Protein AF-W7QJZ6-F1 (afdb_monomer_lite)

pLDDT: mean 93.77, std 5.95, range [56.41, 98.44]

Sequence (150 aa):
MDDDRYFRFPRDYRAIPLTPVFDWSAWNVRRDPLTGEQSQPGSAGDPTHGLAMAVEMCNNNGHCRKFDAGTMCPSYRITRDEQHLTRGRANTLRLVLSGQLGEAGLASDDVKEALDLCVSCKGCRRECPTGVDMAKFKIERVAPGCGPRD

Radius of gyration: 15.5 Å; chains: 1; bounding box: 41×44×36 Å

Foldseek 3Di:
DPPQVPPPARPLFAFFQKEWPDQQQQQLWDADPPPRDIDGRQPNPRSHSRPLSLLVLLPVPCQLVDPDPAQHQPQCVPPVDPLQTLNVLSVLLNCLRRCVVHPFRLQDPSNCVSCVSGPQPQSCQVRPPSRRRSSVVVCRSVDPRITGDD

Structure (mmCIF, N/CA/C/O backbone):
data_AF-W7QJZ6-F1
#
_entry.id   AF-W7QJZ6-F1
#
loop_
_atom_site.group_PDB
_atom_site.id
_atom_site.type_symbol
_atom_site.label_atom_id
_atom_site.label_alt_id
_atom_site.label_comp_id
_atom_site.label_asym_id
_atom_site.label_entity_id
_atom_site.label_seq_id
_atom_site.pdbx_PDB_ins_code
_atom_site.Cartn_x
_atom_site.Cartn_y
_atom_site.Cartn_z
_atom_site.occupancy
_atom_site.B_iso_or_equiv
_atom_site.auth_seq_id
_atom_site.auth_comp_id
_atom_site.auth_asym_id
_atom_site.auth_atom_id
_atom_site.pdbx_PDB_model_num
ATOM 1 N N . MET A 1 1 ? 26.042 7.271 8.861 1.00 69.38 1 MET A N 1
ATOM 2 C CA . MET A 1 1 ? 24.803 7.649 8.149 1.00 69.38 1 MET A CA 1
ATOM 3 C C . MET A 1 1 ? 24.523 6.702 6.980 1.00 69.38 1 MET A C 1
ATOM 5 O O . MET A 1 1 ? 23.375 6.622 6.577 1.00 69.38 1 MET A O 1
ATOM 9 N N . ASP A 1 2 ? 25.518 5.924 6.528 1.00 86.06 2 ASP A N 1
ATOM 10 C CA . ASP A 1 2 ? 25.402 4.967 5.408 1.00 86.06 2 ASP A CA 1
ATOM 11 C C . ASP A 1 2 ? 25.152 3.508 5.840 1.00 86.06 2 ASP A C 1
ATOM 13 O O . ASP A 1 2 ? 25.486 2.574 5.117 1.00 86.06 2 ASP A O 1
ATOM 17 N N . ASP A 1 3 ? 24.609 3.299 7.041 1.00 90.19 3 ASP A N 1
ATOM 18 C CA . ASP A 1 3 ? 24.192 1.967 7.487 1.00 90.19 3 ASP A CA 1
ATOM 19 C C . ASP A 1 3 ? 22.847 1.641 6.824 1.00 90.19 3 ASP A C 1
ATOM 21 O O . ASP A 1 3 ? 21.834 2.297 7.091 1.00 90.19 3 ASP A O 1
ATOM 25 N N . ASP A 1 4 ? 22.859 0.666 5.914 1.00 90.94 4 ASP A N 1
ATOM 26 C CA . ASP A 1 4 ? 21.739 0.344 5.028 1.00 90.94 4 ASP A CA 1
ATOM 27 C C . ASP A 1 4 ? 20.525 -0.209 5.776 1.00 90.94 4 ASP A C 1
ATOM 29 O O . ASP A 1 4 ? 19.404 -0.125 5.275 1.00 90.94 4 ASP A O 1
ATOM 33 N N . ARG A 1 5 ? 20.712 -0.676 7.015 1.00 87.88 5 ARG A N 1
ATOM 34 C CA . ARG A 1 5 ? 19.628 -1.131 7.897 1.00 87.88 5 ARG A CA 1
ATOM 35 C C . ARG A 1 5 ? 18.639 -0.021 8.251 1.00 87.88 5 ARG A C 1
ATOM 37 O O . ARG A 1 5 ? 17.515 -0.316 8.646 1.00 87.88 5 ARG A O 1
ATOM 44 N N . TYR A 1 6 ? 19.034 1.248 8.121 1.00 88.00 6 TYR A N 1
ATOM 45 C CA . TYR A 1 6 ? 18.133 2.389 8.315 1.00 88.00 6 TYR A CA 1
ATOM 46 C C . TYR A 1 6 ? 17.434 2.835 7.028 1.00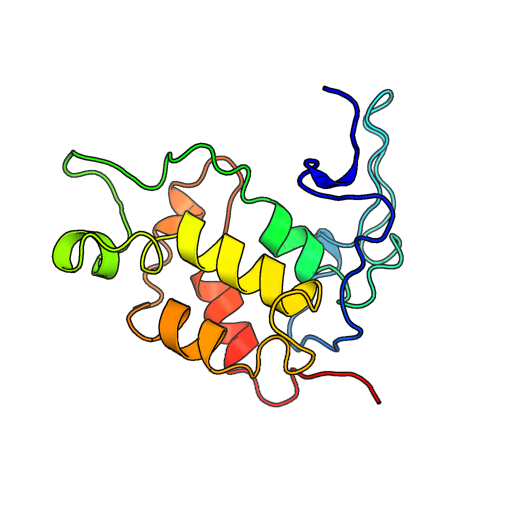 88.00 6 TYR A C 1
ATOM 48 O O . TYR A 1 6 ? 16.587 3.732 7.070 1.00 88.00 6 TYR A O 1
ATOM 56 N N . PHE A 1 7 ? 17.772 2.254 5.875 1.00 90.19 7 PHE A N 1
ATOM 57 C CA . PHE A 1 7 ? 17.097 2.590 4.630 1.00 90.19 7 PHE A CA 1
ATOM 58 C C . PHE A 1 7 ? 15.678 2.033 4.627 1.00 90.19 7 PHE A C 1
ATOM 60 O O . PHE A 1 7 ? 15.369 1.005 5.221 1.00 90.19 7 PHE A O 1
ATOM 67 N N . ARG A 1 8 ? 14.785 2.718 3.908 1.00 87.75 8 ARG A N 1
ATOM 68 C CA . ARG A 1 8 ? 13.404 2.253 3.720 1.00 87.75 8 ARG A CA 1
ATOM 69 C C . ARG A 1 8 ? 13.351 0.871 3.055 1.00 87.75 8 ARG A C 1
ATOM 71 O O . ARG A 1 8 ? 12.448 0.095 3.364 1.00 87.75 8 ARG A O 1
ATOM 78 N N . PHE A 1 9 ? 14.294 0.633 2.146 1.00 90.81 9 PHE A N 1
ATOM 79 C CA . PHE A 1 9 ? 14.499 -0.599 1.397 1.00 90.81 9 PHE A CA 1
ATOM 80 C C . PHE A 1 9 ? 15.959 -1.036 1.613 1.00 90.81 9 PHE A C 1
ATOM 82 O O . PHE A 1 9 ? 16.830 -0.617 0.845 1.00 90.81 9 PHE A O 1
ATOM 89 N N . PRO A 1 10 ? 16.259 -1.764 2.706 1.00 91.38 10 PRO A N 1
ATOM 90 C CA . PRO A 1 10 ? 17.592 -2.327 2.934 1.00 91.38 10 PRO A CA 1
ATOM 91 C C . PRO A 1 10 ? 17.947 -3.368 1.859 1.00 91.38 10 PRO A C 1
ATOM 93 O O . PRO A 1 10 ? 17.099 -3.769 1.061 1.00 91.38 10 PRO A O 1
ATOM 96 N N . ARG A 1 11 ? 19.208 -3.818 1.811 1.00 90.31 11 ARG A N 1
ATOM 97 C CA . ARG A 1 11 ? 19.690 -4.744 0.762 1.00 90.31 11 ARG A CA 1
ATOM 98 C C . ARG A 1 11 ? 18.962 -6.086 0.725 1.00 90.31 11 ARG A C 1
ATOM 100 O O . ARG A 1 11 ? 18.891 -6.704 -0.332 1.00 90.31 11 ARG A O 1
ATOM 107 N N . ASP A 1 12 ? 18.462 -6.536 1.865 1.00 89.62 12 ASP A N 1
ATOM 108 C CA . ASP A 1 12 ? 17.707 -7.775 2.045 1.00 89.62 12 ASP A CA 1
ATOM 109 C C . ASP A 1 12 ? 16.188 -7.589 1.887 1.00 89.62 12 ASP A C 1
ATOM 111 O O . ASP A 1 12 ? 15.437 -8.561 1.992 1.00 89.62 12 ASP A O 1
ATOM 115 N N . TYR A 1 13 ? 15.723 -6.367 1.593 1.00 92.38 13 TYR A N 1
ATOM 116 C CA . TYR A 1 13 ? 14.311 -6.091 1.356 1.00 92.38 13 TYR A CA 1
ATOM 117 C C . TYR A 1 13 ? 13.797 -6.883 0.157 1.00 92.38 13 TYR A C 1
ATOM 119 O O . TYR A 1 13 ? 14.270 -6.734 -0.972 1.00 92.38 13 TYR A O 1
ATOM 127 N N . ARG A 1 14 ? 12.768 -7.691 0.397 1.00 92.00 14 ARG A N 1
ATOM 128 C CA . ARG A 1 14 ? 12.067 -8.453 -0.634 1.00 92.00 14 ARG A CA 1
ATOM 129 C C . ARG A 1 14 ? 10.586 -8.515 -0.305 1.00 92.00 14 ARG A C 1
ATOM 131 O O . ARG A 1 14 ? 10.223 -8.620 0.862 1.00 92.00 14 ARG A O 1
ATOM 138 N N . ALA A 1 15 ? 9.747 -8.479 -1.333 1.00 95.31 15 ALA A N 1
ATOM 139 C CA . ALA A 1 15 ? 8.335 -8.779 -1.165 1.00 95.31 15 ALA A CA 1
ATOM 140 C C . ALA A 1 15 ? 8.117 -10.301 -1.077 1.00 95.31 15 ALA A C 1
ATOM 142 O O . ALA A 1 15 ? 8.831 -11.070 -1.728 1.00 95.31 15 ALA A O 1
ATOM 143 N N . ILE A 1 16 ? 7.139 -10.733 -0.283 1.00 94.94 16 ILE A N 1
ATOM 144 C CA . ILE A 1 16 ? 6.726 -12.136 -0.195 1.00 94.94 16 ILE A CA 1
ATOM 145 C C . ILE A 1 16 ? 6.052 -12.579 -1.507 1.00 94.94 16 ILE A C 1
ATOM 147 O O . ILE A 1 16 ? 5.408 -11.763 -2.175 1.00 94.94 16 ILE A O 1
ATOM 151 N N . PRO A 1 17 ? 6.144 -13.861 -1.897 1.00 95.31 17 PRO A N 1
ATOM 152 C CA . PRO A 1 17 ? 5.370 -14.394 -3.012 1.00 95.31 17 PRO A CA 1
ATOM 153 C C . PRO A 1 17 ? 3.868 -14.348 -2.724 1.00 95.31 17 PRO A C 1
ATOM 155 O O . PRO A 1 17 ? 3.382 -14.976 -1.788 1.00 95.31 17 PRO A O 1
ATOM 158 N N . LEU A 1 18 ? 3.116 -13.627 -3.555 1.00 93.88 18 LEU A N 1
ATOM 159 C CA . LEU A 1 18 ? 1.663 -13.502 -3.421 1.00 93.88 18 LEU A CA 1
ATOM 160 C C . LEU A 1 18 ? 1.012 -13.439 -4.803 1.00 93.88 18 LEU A C 1
ATOM 162 O O . LEU A 1 18 ? 1.542 -12.805 -5.719 1.00 93.88 18 LEU A O 1
ATOM 166 N N . THR A 1 19 ? -0.123 -14.113 -4.968 1.00 93.50 19 THR A N 1
ATOM 167 C CA . THR A 1 19 ? -0.952 -13.994 -6.176 1.00 93.50 19 THR A CA 1
ATOM 168 C C . THR A 1 19 ? -2.082 -13.009 -5.889 1.00 93.50 19 THR A C 1
ATOM 170 O O . THR A 1 19 ? -2.948 -13.331 -5.076 1.00 93.50 19 THR A O 1
ATOM 173 N N . PRO A 1 20 ? -2.090 -11.814 -6.506 1.00 95.81 20 PRO A N 1
ATOM 174 C CA . PRO A 1 20 ? -3.214 -10.905 -6.396 1.00 95.81 20 PRO A CA 1
ATOM 175 C C . PRO A 1 20 ? -4.353 -11.347 -7.321 1.00 95.81 20 PRO A C 1
ATOM 177 O O . PRO A 1 20 ? -4.141 -12.013 -8.336 1.00 95.81 20 PRO A O 1
ATOM 180 N N . VAL A 1 21 ? -5.565 -10.927 -6.981 1.00 97.00 21 VAL A N 1
ATOM 181 C CA . VAL A 1 21 ? -6.780 -11.114 -7.776 1.00 97.00 21 VAL A CA 1
ATOM 182 C C . VAL A 1 21 ? -6.912 -10.022 -8.833 1.00 97.00 21 VAL A C 1
ATOM 184 O O . VAL A 1 21 ? -7.329 -10.307 -9.956 1.00 97.00 21 VAL A O 1
ATOM 187 N N . PHE A 1 22 ? -6.573 -8.769 -8.511 1.00 96.88 22 PHE A N 1
ATOM 188 C CA . PHE A 1 22 ? -6.591 -7.707 -9.515 1.00 96.88 22 PHE A CA 1
ATOM 189 C C . PHE A 1 22 ? -5.320 -7.666 -10.352 1.00 96.88 22 PHE A C 1
ATOM 191 O O . PHE A 1 22 ? -4.232 -8.035 -9.919 1.00 96.88 22 PHE A O 1
ATOM 198 N N . ASP A 1 23 ? -5.462 -7.100 -11.549 1.00 96.75 23 ASP A N 1
ATOM 199 C CA . ASP A 1 23 ? -4.318 -6.718 -12.359 1.00 96.75 23 ASP A CA 1
ATOM 200 C C . ASP A 1 23 ? -3.604 -5.502 -11.733 1.00 96.75 23 ASP A C 1
ATOM 202 O O . ASP A 1 23 ? -4.168 -4.403 -11.575 1.00 96.75 23 ASP A O 1
ATOM 206 N N . TRP A 1 24 ? -2.349 -5.733 -11.349 1.00 97.75 24 TRP A N 1
ATOM 207 C CA . TRP A 1 24 ? -1.402 -4.736 -10.851 1.00 97.75 24 TRP A CA 1
ATOM 208 C C . TRP A 1 24 ? -0.192 -4.567 -11.779 1.00 97.75 24 TRP A C 1
ATOM 210 O O . TRP A 1 24 ? 0.727 -3.821 -11.443 1.00 97.75 24 TRP A O 1
ATOM 220 N N . SER A 1 25 ? -0.206 -5.175 -12.972 1.00 97.69 25 SER A N 1
ATOM 221 C CA . SER A 1 25 ? 0.921 -5.202 -13.916 1.00 97.69 25 SER A CA 1
ATOM 222 C C . SER A 1 25 ? 1.463 -3.816 -14.272 1.00 97.69 25 SER A C 1
ATOM 224 O O . SER A 1 25 ? 2.671 -3.660 -14.443 1.00 97.69 25 SER A O 1
ATOM 226 N N . ALA A 1 26 ? 0.608 -2.788 -14.300 1.00 96.69 26 ALA A N 1
ATOM 227 C CA . ALA A 1 26 ? 1.003 -1.395 -14.524 1.00 96.69 26 ALA A CA 1
ATOM 228 C C . ALA A 1 26 ? 2.043 -0.872 -13.514 1.00 96.69 26 ALA A C 1
ATOM 230 O O . ALA A 1 26 ? 2.807 0.033 -13.844 1.00 96.69 26 ALA A O 1
ATOM 231 N N . TRP A 1 27 ? 2.078 -1.436 -12.303 1.00 96.88 27 TRP A N 1
ATOM 232 C CA . TRP A 1 27 ? 3.061 -1.116 -11.265 1.00 96.88 27 TRP A CA 1
ATOM 233 C C . TRP A 1 27 ? 4.272 -2.048 -11.276 1.00 96.88 27 TRP A C 1
ATOM 235 O O . TRP A 1 27 ? 5.318 -1.670 -10.765 1.00 96.88 27 TRP A O 1
ATOM 245 N N . ASN A 1 28 ? 4.163 -3.228 -11.891 1.00 97.56 28 ASN A N 1
ATOM 246 C CA . ASN A 1 28 ? 5.249 -4.198 -12.043 1.00 97.56 28 ASN A CA 1
ATOM 247 C C . ASN A 1 28 ? 6.184 -3.791 -13.196 1.00 97.56 28 ASN A C 1
ATOM 249 O O . ASN A 1 28 ? 6.290 -4.483 -14.212 1.00 97.56 28 ASN A O 1
ATOM 253 N N . VAL A 1 29 ? 6.825 -2.631 -13.051 1.00 96.94 29 VAL A N 1
ATOM 254 C CA . VAL A 1 29 ? 7.708 -2.007 -14.047 1.00 96.94 29 VAL A CA 1
ATOM 255 C C . VAL A 1 29 ? 9.038 -1.602 -13.414 1.00 96.94 29 VAL A C 1
ATOM 257 O O . VAL A 1 29 ? 9.095 -1.213 -12.251 1.00 96.94 29 VAL A O 1
ATOM 260 N N . ARG A 1 30 ? 10.131 -1.684 -14.178 1.00 95.44 30 ARG A N 1
ATOM 261 C CA . ARG A 1 30 ? 11.415 -1.078 -13.804 1.00 95.44 30 ARG A CA 1
ATOM 262 C C . ARG A 1 30 ? 11.504 0.283 -14.465 1.00 95.44 30 ARG A C 1
ATOM 264 O O . ARG A 1 30 ? 11.202 0.400 -15.650 1.00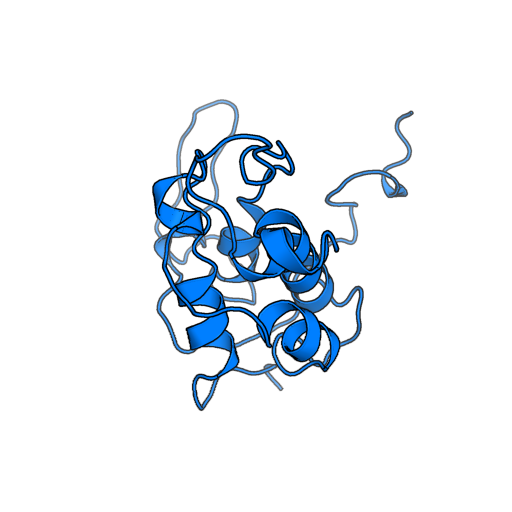 95.44 30 ARG A O 1
ATOM 271 N N . ARG A 1 31 ? 11.918 1.292 -13.705 1.00 94.06 31 ARG A N 1
ATOM 272 C CA . ARG A 1 31 ? 12.183 2.634 -14.219 1.00 94.06 31 ARG A CA 1
ATOM 273 C C . ARG A 1 31 ? 13.638 2.984 -13.965 1.00 94.06 31 ARG A C 1
ATOM 275 O O . ARG A 1 31 ? 14.085 2.923 -12.822 1.00 94.06 31 ARG A O 1
ATOM 282 N N . ASP A 1 32 ? 14.347 3.351 -15.020 1.00 94.31 32 ASP A N 1
ATOM 283 C CA . ASP A 1 32 ? 15.692 3.897 -14.906 1.00 94.31 32 ASP A CA 1
ATOM 284 C C . ASP A 1 32 ? 15.599 5.329 -14.338 1.00 94.31 32 ASP A C 1
ATOM 286 O O . ASP A 1 32 ? 14.885 6.167 -14.901 1.00 94.31 32 ASP A O 1
ATOM 290 N N . PRO A 1 33 ? 16.252 5.634 -13.203 1.00 91.12 33 PRO A N 1
ATOM 291 C CA . PRO A 1 33 ? 16.163 6.953 -12.582 1.00 91.12 33 PRO A CA 1
ATOM 292 C C . PRO A 1 33 ? 16.942 8.049 -13.330 1.00 91.12 33 PRO A C 1
ATOM 294 O O . PRO A 1 33 ? 16.673 9.225 -13.097 1.00 91.12 33 PRO A O 1
ATOM 297 N N . LEU A 1 34 ? 17.896 7.694 -14.195 1.00 95.50 34 LEU A N 1
ATOM 298 C CA . LEU A 1 34 ? 18.717 8.629 -14.969 1.00 95.50 34 LEU A CA 1
ATOM 299 C C . LEU A 1 34 ? 18.068 8.972 -16.310 1.00 95.50 34 LEU A C 1
ATOM 301 O O . LEU A 1 34 ? 18.038 10.139 -16.696 1.00 95.50 34 LEU A O 1
ATOM 305 N N . THR A 1 35 ? 17.551 7.968 -17.019 1.00 96.94 35 THR A N 1
ATOM 306 C CA . THR A 1 35 ? 16.963 8.155 -18.358 1.00 96.94 35 THR A CA 1
ATOM 307 C C . THR A 1 35 ? 15.449 8.331 -18.312 1.00 96.94 35 THR A C 1
ATOM 309 O O . THR A 1 35 ? 14.853 8.878 -19.238 1.00 96.94 35 THR A O 1
ATOM 312 N N . GLY A 1 36 ? 14.804 7.872 -17.237 1.00 94.94 36 GLY A N 1
ATOM 313 C CA . GLY A 1 36 ? 13.351 7.827 -17.126 1.00 94.94 36 GLY A CA 1
ATOM 314 C C . GLY A 1 36 ? 12.699 6.732 -17.975 1.00 94.94 36 GLY A C 1
ATOM 315 O O . GLY A 1 36 ? 11.467 6.647 -17.977 1.00 94.94 36 GLY A O 1
ATOM 316 N N . GLU A 1 37 ? 13.484 5.900 -18.668 1.00 97.12 37 GLU A N 1
ATOM 317 C CA . GLU A 1 37 ? 12.978 4.759 -19.427 1.00 97.12 37 GLU A CA 1
ATOM 318 C C . GLU A 1 37 ? 12.259 3.781 -18.500 1.00 97.12 37 GLU A C 1
ATOM 320 O O . GLU A 1 37 ? 12.678 3.534 -17.367 1.00 97.12 37 GLU A O 1
ATOM 325 N N . GLN A 1 38 ? 11.146 3.233 -18.981 1.00 97.31 38 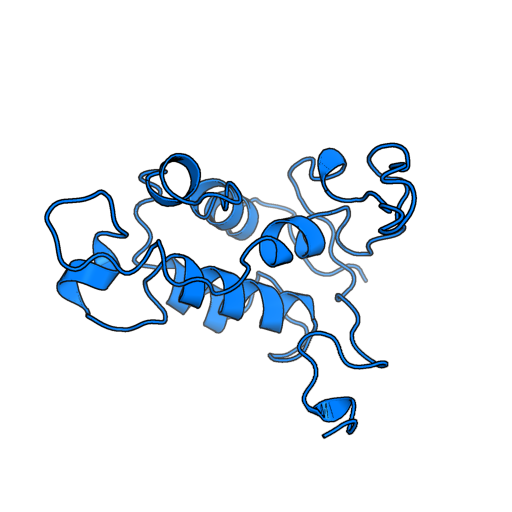GLN A N 1
ATOM 326 C CA . GLN A 1 38 ? 10.304 2.324 -18.218 1.00 97.31 38 GLN A CA 1
ATOM 327 C C . GLN A 1 38 ? 10.117 1.019 -18.989 1.00 97.31 38 GLN A C 1
ATOM 329 O O . GLN A 1 38 ? 9.819 1.033 -20.183 1.00 97.31 38 GLN A O 1
ATOM 334 N N . SER A 1 39 ? 10.259 -0.108 -18.293 1.00 97.81 39 SER A N 1
ATOM 335 C CA . SER A 1 39 ? 9.975 -1.425 -18.854 1.00 97.81 39 SER A CA 1
ATOM 336 C C . SER A 1 39 ? 8.475 -1.621 -19.117 1.00 97.81 39 SER A C 1
ATOM 338 O O . SER A 1 39 ? 7.626 -0.866 -18.631 1.00 97.81 39 SER A O 1
ATOM 340 N N . GLN A 1 40 ? 8.134 -2.667 -19.873 1.00 98.00 40 GLN A N 1
ATOM 341 C CA . GLN A 1 40 ? 6.736 -3.025 -20.105 1.00 98.00 40 GLN A CA 1
ATOM 342 C C . GLN A 1 40 ? 6.025 -3.393 -18.785 1.00 98.00 40 GLN A C 1
ATOM 344 O O . GLN A 1 40 ? 6.657 -3.956 -17.886 1.00 98.00 40 GLN A O 1
ATOM 349 N N . PRO A 1 41 ? 4.717 -3.100 -18.648 1.00 98.19 41 PRO A N 1
ATOM 350 C CA . PRO A 1 41 ? 3.904 -3.584 -17.533 1.00 98.19 41 PRO A CA 1
ATOM 351 C C . PRO A 1 41 ? 4.036 -5.095 -17.330 1.00 98.19 41 PRO A C 1
ATOM 353 O O . PRO A 1 41 ? 4.025 -5.860 -18.291 1.00 98.19 41 PRO A O 1
ATOM 356 N N . GLY A 1 42 ? 4.157 -5.530 -16.077 1.00 97.25 42 GLY A N 1
ATOM 357 C CA . GLY A 1 42 ? 4.303 -6.945 -15.726 1.00 97.25 42 GLY A CA 1
ATOM 358 C C . GLY A 1 42 ? 5.731 -7.490 -15.819 1.00 97.25 42 GLY A C 1
ATOM 359 O O . GLY A 1 42 ? 5.955 -8.643 -15.459 1.00 97.25 42 GLY A O 1
ATOM 360 N N . SER A 1 43 ? 6.705 -6.698 -16.278 1.00 97.44 43 SER A N 1
ATOM 361 C CA . SER A 1 43 ? 8.038 -7.205 -16.615 1.00 97.44 43 SER A CA 1
ATOM 362 C C . SER A 1 43 ? 9.108 -6.987 -15.538 1.00 97.44 43 SER A C 1
ATOM 364 O O . SER A 1 43 ? 10.262 -7.346 -15.771 1.00 97.44 43 SER A O 1
ATOM 366 N N . ALA A 1 44 ? 8.801 -6.370 -14.389 1.00 95.31 44 ALA A N 1
ATOM 367 C CA . ALA A 1 44 ? 9.837 -6.061 -13.392 1.00 95.31 44 ALA A CA 1
ATOM 368 C C . ALA A 1 44 ? 10.277 -7.249 -12.530 1.00 95.31 44 ALA A C 1
ATOM 370 O O . ALA A 1 44 ? 11.355 -7.185 -11.924 1.00 95.31 44 ALA A O 1
ATOM 371 N N . GLY A 1 45 ? 9.484 -8.322 -12.524 1.00 94.38 45 GLY A N 1
ATOM 372 C CA . GLY A 1 45 ? 9.727 -9.520 -11.724 1.00 94.38 45 GLY A CA 1
ATOM 373 C C . GLY A 1 45 ? 9.273 -9.388 -10.269 1.00 94.38 45 GLY A C 1
ATOM 374 O O . GLY A 1 45 ? 9.784 -10.115 -9.424 1.00 94.38 45 GLY A O 1
ATOM 375 N N . ASP A 1 46 ? 8.351 -8.467 -9.961 1.00 95.69 46 ASP A N 1
ATOM 376 C CA . ASP A 1 46 ? 7.743 -8.371 -8.629 1.00 95.69 46 ASP A CA 1
ATOM 377 C C . ASP A 1 46 ? 7.007 -9.683 -8.279 1.00 95.69 46 ASP A C 1
ATOM 379 O O . ASP A 1 46 ? 6.072 -10.058 -9.000 1.00 95.69 46 ASP A O 1
ATOM 383 N N . PRO A 1 47 ? 7.362 -10.379 -7.179 1.00 95.75 47 PRO A N 1
ATOM 384 C CA . PRO A 1 47 ? 6.695 -11.614 -6.760 1.00 95.75 47 PRO A CA 1
ATOM 385 C C . PRO A 1 47 ? 5.244 -11.396 -6.295 1.00 95.75 47 PRO A C 1
ATOM 387 O O . PRO A 1 47 ? 4.522 -12.366 -6.067 1.00 95.75 47 PRO A O 1
ATOM 390 N N . THR A 1 48 ? 4.789 -10.144 -6.200 1.00 96.50 48 THR A N 1
ATOM 391 C CA . THR A 1 48 ? 3.389 -9.762 -5.949 1.00 96.50 48 THR A CA 1
ATOM 392 C C . THR A 1 48 ? 2.679 -9.222 -7.197 1.00 96.50 48 THR A C 1
ATOM 394 O O . THR A 1 48 ? 1.588 -8.661 -7.103 1.00 96.50 48 THR A O 1
ATOM 397 N N . HIS A 1 49 ? 3.293 -9.368 -8.379 1.00 96.88 49 HIS A N 1
ATOM 398 C CA . HIS A 1 49 ? 2.776 -8.904 -9.676 1.00 96.88 49 HIS A CA 1
ATOM 399 C C . HIS A 1 49 ? 2.433 -7.405 -9.739 1.00 96.88 49 HIS A C 1
ATOM 401 O O . HIS A 1 49 ? 1.582 -6.990 -10.526 1.00 96.88 49 HIS A O 1
ATOM 407 N N . GLY A 1 50 ? 3.118 -6.576 -8.950 1.00 97.69 50 GLY A N 1
ATOM 408 C CA . GLY A 1 50 ? 2.963 -5.121 -8.916 1.00 97.69 50 GLY A CA 1
ATOM 409 C C . GLY A 1 50 ? 2.187 -4.604 -7.708 1.00 97.69 50 GLY A C 1
ATOM 410 O O . GLY A 1 50 ? 2.122 -3.389 -7.514 1.00 97.69 50 GLY A O 1
ATOM 411 N N . LEU A 1 51 ? 1.590 -5.474 -6.886 1.00 97.88 51 LEU A N 1
ATOM 412 C CA . LEU A 1 51 ? 0.827 -5.036 -5.716 1.00 97.88 51 LEU A CA 1
ATOM 413 C C . LEU A 1 51 ? 1.721 -4.321 -4.690 1.00 97.88 51 LEU A C 1
ATOM 415 O O . LEU A 1 51 ? 1.365 -3.235 -4.228 1.00 97.88 51 LEU A O 1
ATOM 419 N N . ALA A 1 52 ? 2.876 -4.897 -4.348 1.00 97.31 52 ALA A N 1
ATOM 420 C CA . ALA A 1 52 ? 3.823 -4.300 -3.408 1.00 97.31 52 ALA A CA 1
ATOM 421 C C . ALA A 1 52 ? 4.338 -2.957 -3.933 1.00 97.31 52 ALA A C 1
ATOM 423 O O . ALA A 1 52 ? 4.262 -1.951 -3.226 1.00 97.31 52 ALA A O 1
ATOM 424 N N . MET A 1 53 ? 4.732 -2.904 -5.209 1.00 96.75 53 MET A N 1
ATOM 425 C CA . MET A 1 53 ? 5.171 -1.663 -5.858 1.00 96.75 53 MET A CA 1
ATOM 426 C C . MET A 1 53 ? 4.082 -0.576 -5.828 1.00 96.75 53 MET A C 1
ATOM 428 O O . MET A 1 53 ? 4.370 0.589 -5.555 1.00 96.75 53 MET A O 1
ATOM 432 N N . ALA A 1 54 ? 2.809 -0.942 -6.023 1.00 97.88 54 ALA A N 1
ATOM 433 C CA . ALA A 1 54 ? 1.686 -0.009 -5.921 1.00 97.88 54 ALA A CA 1
ATOM 434 C C . ALA A 1 54 ? 1.509 0.552 -4.498 1.00 97.88 54 ALA A C 1
ATOM 436 O O . ALA A 1 54 ? 1.254 1.746 -4.322 1.00 97.88 54 ALA A O 1
ATOM 437 N N . VAL A 1 55 ? 1.632 -0.299 -3.473 1.00 98.06 55 VAL A N 1
ATOM 438 C CA . VAL A 1 55 ? 1.570 0.108 -2.058 1.00 98.06 55 VAL A CA 1
ATOM 439 C C . VAL A 1 55 ? 2.735 1.043 -1.709 1.00 98.06 55 VAL A C 1
ATOM 441 O O . VAL A 1 55 ? 2.558 2.045 -1.006 1.00 98.06 55 VAL A O 1
ATOM 444 N N . GLU A 1 56 ? 3.920 0.760 -2.244 1.00 96.25 56 GLU A N 1
ATOM 445 C CA . GLU A 1 56 ? 5.156 1.502 -1.988 1.00 96.25 56 GLU A CA 1
ATOM 446 C C . GLU A 1 56 ? 5.162 2.930 -2.541 1.00 96.25 56 GLU A C 1
ATOM 448 O O . GLU A 1 56 ? 5.923 3.765 -2.044 1.00 96.25 56 GLU A O 1
ATOM 453 N N . MET A 1 57 ? 4.241 3.267 -3.449 1.00 95.69 57 MET A N 1
ATOM 454 C CA . MET A 1 57 ? 4.038 4.638 -3.936 1.00 95.69 57 MET A CA 1
ATOM 455 C C . MET A 1 57 ? 3.669 5.641 -2.842 1.00 95.69 57 MET A C 1
ATOM 457 O O . MET A 1 57 ? 3.744 6.858 -3.052 1.00 95.69 57 MET A O 1
ATOM 461 N N . CYS A 1 58 ? 3.278 5.177 -1.654 1.00 97.25 58 CYS A N 1
ATOM 462 C CA . CYS A 1 58 ? 3.225 6.050 -0.493 1.00 97.25 58 CYS A CA 1
ATOM 463 C C . CYS A 1 58 ? 4.637 6.543 -0.140 1.00 97.25 58 CYS A C 1
ATOM 465 O O . CYS A 1 58 ? 5.453 5.808 0.404 1.00 97.25 58 CYS A O 1
ATOM 467 N N . ASN A 1 59 ? 4.928 7.819 -0.380 1.00 94.75 59 ASN A N 1
ATOM 468 C CA . ASN A 1 59 ? 6.231 8.429 -0.083 1.00 94.75 59 ASN A CA 1
ATOM 469 C C . ASN A 1 59 ? 6.322 9.060 1.324 1.00 94.75 59 ASN A C 1
ATOM 471 O O . ASN A 1 59 ? 7.230 9.839 1.589 1.00 94.75 59 ASN A O 1
ATOM 475 N N . ASN A 1 60 ? 5.385 8.747 2.226 1.00 94.94 60 ASN A N 1
ATOM 476 C CA . ASN A 1 60 ? 5.314 9.266 3.600 1.00 94.94 60 ASN A CA 1
ATOM 477 C C . ASN A 1 60 ? 5.189 10.797 3.766 1.00 94.94 60 ASN A C 1
ATOM 479 O O . ASN A 1 60 ? 5.247 11.277 4.900 1.00 94.94 60 ASN A O 1
ATOM 483 N N . ASN A 1 61 ? 4.894 11.555 2.701 1.00 94.44 61 ASN A N 1
ATOM 484 C CA . ASN A 1 61 ? 4.833 13.027 2.734 1.00 94.44 61 ASN A CA 1
ATOM 485 C C . ASN A 1 61 ? 3.777 13.639 3.679 1.00 94.44 61 ASN A C 1
ATOM 487 O O . ASN A 1 61 ? 3.788 14.842 3.916 1.00 94.44 61 ASN A O 1
ATOM 491 N N . GLY A 1 62 ? 2.838 12.842 4.197 1.00 92.69 62 GLY A N 1
ATOM 492 C CA . GLY A 1 62 ? 1.835 13.301 5.154 1.00 92.69 62 GLY A CA 1
ATOM 493 C C . GLY A 1 62 ? 0.717 14.167 4.567 1.00 92.69 62 GLY A C 1
ATOM 494 O O . GLY A 1 62 ? -0.089 14.670 5.339 1.00 92.69 62 GLY A O 1
ATOM 495 N N . HIS A 1 63 ? 0.578 14.293 3.239 1.00 92.88 63 HIS A N 1
ATOM 496 C CA . HIS A 1 63 ? -0.499 15.090 2.619 1.00 92.88 63 HIS A CA 1
ATOM 497 C C . HIS A 1 63 ? -1.907 14.614 3.022 1.00 92.88 63 HIS A C 1
ATOM 499 O O . HIS A 1 63 ? -2.865 15.381 3.055 1.00 92.88 63 HIS A O 1
ATOM 505 N N . CYS A 1 64 ? -2.034 13.332 3.367 1.00 94.38 64 CYS A N 1
ATOM 506 C CA . CYS A 1 64 ? -3.266 12.739 3.878 1.00 94.38 64 CYS A CA 1
ATOM 507 C C . CYS A 1 64 ? -3.620 13.170 5.315 1.00 94.38 64 CYS A C 1
ATOM 509 O O . CYS A 1 64 ? -4.757 12.958 5.733 1.00 94.38 64 CYS A O 1
ATOM 511 N N . ARG A 1 65 ? -2.690 13.784 6.061 1.00 92.81 65 ARG A N 1
ATOM 512 C CA . ARG A 1 65 ? -2.863 14.272 7.438 1.00 92.81 65 ARG A CA 1
ATOM 513 C C . ARG A 1 65 ? -3.194 15.772 7.452 1.00 92.81 65 ARG A C 1
ATOM 515 O O . ARG A 1 65 ? -2.418 16.592 7.929 1.00 92.81 65 ARG A O 1
ATOM 522 N N . LYS A 1 66 ? -4.346 16.137 6.896 1.00 86.06 66 LYS A N 1
ATOM 523 C CA . LYS A 1 66 ? -4.860 17.517 6.884 1.00 86.06 66 LYS A CA 1
ATOM 524 C C . LYS A 1 66 ? -5.455 17.946 8.236 1.00 86.06 66 LYS A C 1
ATOM 526 O O . LYS A 1 66 ? -6.174 17.192 8.882 1.00 86.06 66 LYS A O 1
ATOM 531 N N . PHE A 1 67 ? -5.206 19.181 8.654 1.00 79.06 67 PHE A N 1
ATOM 532 C CA . PHE A 1 67 ? -5.833 19.752 9.857 1.00 79.06 67 PHE A CA 1
ATOM 533 C C . PHE A 1 67 ? -7.105 20.555 9.545 1.00 79.06 67 PHE A C 1
ATOM 535 O O . PHE A 1 67 ? -7.864 20.877 10.454 1.00 79.06 67 PHE A O 1
ATOM 542 N N . ASP A 1 68 ? -7.348 20.845 8.268 1.00 82.62 68 ASP A N 1
ATOM 543 C CA . ASP A 1 68 ? -8.468 21.640 7.771 1.00 82.62 68 ASP A CA 1
ATOM 544 C C . ASP A 1 68 ? -9.679 20.772 7.355 1.00 82.62 68 ASP A C 1
ATOM 546 O O . ASP A 1 68 ? -9.767 19.570 7.638 1.00 82.62 68 ASP A O 1
ATOM 550 N N . ALA A 1 69 ? -10.650 21.393 6.680 1.00 74.56 69 ALA A N 1
ATOM 551 C CA . ALA A 1 69 ? -11.850 20.741 6.154 1.00 74.56 69 ALA A CA 1
ATOM 552 C C . ALA A 1 69 ? -11.609 19.903 4.876 1.00 74.56 69 ALA A C 1
ATOM 554 O O . ALA A 1 69 ? -12.569 19.421 4.278 1.00 74.56 69 ALA A O 1
ATOM 555 N N . GLY A 1 70 ? -10.357 19.706 4.443 1.00 82.50 70 GLY A N 1
ATOM 556 C CA . GLY A 1 70 ? -10.034 18.946 3.237 1.00 82.50 70 GLY A CA 1
ATOM 557 C C . GLY A 1 70 ? -10.335 17.446 3.341 1.00 82.50 70 GLY A C 1
ATOM 558 O O . GLY A 1 70 ? -10.490 16.874 4.422 1.00 82.50 70 GLY A O 1
ATOM 559 N N . THR A 1 71 ? -10.393 16.761 2.203 1.00 88.62 71 THR A N 1
ATOM 560 C CA . THR A 1 71 ? -10.680 15.321 2.173 1.00 88.62 71 THR A CA 1
ATOM 561 C C . THR A 1 71 ? -9.588 14.518 2.899 1.00 88.62 71 THR A C 1
ATOM 563 O O . THR A 1 71 ? -8.395 14.644 2.627 1.00 88.62 71 THR A O 1
ATOM 566 N N . MET A 1 72 ? -10.010 13.672 3.842 1.00 91.12 72 MET A N 1
ATOM 567 C CA . MET A 1 72 ? -9.167 12.829 4.700 1.00 91.12 72 MET A CA 1
ATOM 568 C C . MET A 1 72 ? -9.905 11.518 5.016 1.00 91.12 72 MET A C 1
ATOM 570 O O . MET A 1 72 ? -11.131 11.466 4.922 1.00 91.12 72 MET A O 1
ATOM 574 N N . CYS A 1 73 ? -9.182 10.468 5.429 1.00 95.00 73 CYS A N 1
ATOM 575 C CA . CYS A 1 73 ? -9.781 9.273 6.029 1.00 95.00 73 CYS A CA 1
ATOM 576 C C . CYS A 1 73 ? -10.723 9.640 7.196 1.00 95.00 73 CYS A C 1
ATOM 578 O O . CYS A 1 73 ? -10.241 10.151 8.211 1.00 95.00 73 CYS A O 1
AT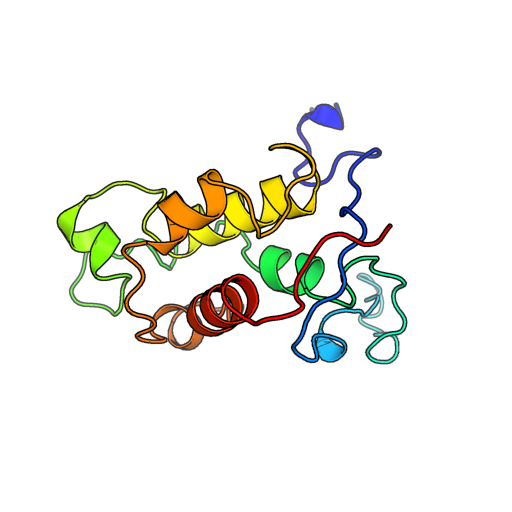OM 580 N N . PRO A 1 74 ? -12.035 9.341 7.104 1.00 94.44 74 PRO A N 1
ATOM 581 C CA . PRO A 1 74 ? -12.978 9.642 8.182 1.00 94.44 74 PRO A CA 1
ATOM 582 C C . PRO A 1 74 ? -12.584 8.986 9.509 1.00 94.44 74 PRO A C 1
ATOM 584 O O . PRO A 1 74 ? -12.691 9.613 10.556 1.00 94.44 74 PRO A O 1
ATOM 587 N N . SER A 1 75 ? -12.032 7.770 9.452 1.00 95.88 75 SER A N 1
ATOM 588 C CA . SER A 1 75 ? -11.514 7.045 10.615 1.00 95.88 75 SER A CA 1
ATOM 589 C C . SER A 1 75 ? -10.450 7.844 11.371 1.00 95.88 75 SER A C 1
ATOM 591 O O . SER A 1 75 ? -10.615 8.076 12.561 1.00 95.88 75 SER A O 1
ATOM 593 N N . TYR A 1 76 ? -9.429 8.369 10.684 1.00 95.56 76 TYR A N 1
ATOM 594 C CA . TYR A 1 76 ? -8.380 9.173 11.324 1.00 95.56 76 TYR A CA 1
ATOM 595 C C . TYR A 1 76 ? -8.918 10.455 11.974 1.00 95.56 76 TYR A C 1
ATOM 597 O O . TYR A 1 76 ? -8.428 10.861 13.025 1.00 95.56 76 TYR A O 1
ATOM 605 N N . ARG A 1 77 ? -9.930 11.108 11.378 1.00 92.69 77 ARG A N 1
ATOM 606 C CA . ARG A 1 77 ? -10.524 12.329 11.961 1.00 92.69 77 ARG A CA 1
ATOM 607 C C . ARG A 1 77 ? -11.081 12.080 13.363 1.00 92.69 77 ARG A C 1
ATOM 609 O O . ARG A 1 77 ? -10.993 12.974 14.205 1.00 92.69 77 ARG A O 1
ATOM 616 N N . ILE A 1 78 ? -11.632 10.887 13.582 1.00 94.38 78 ILE A N 1
ATOM 617 C CA . ILE A 1 78 ? -12.223 10.470 14.853 1.00 94.38 78 ILE A CA 1
ATOM 618 C C . ILE A 1 78 ? -11.160 9.887 15.782 1.00 94.38 78 ILE A C 1
ATOM 620 O O . ILE A 1 78 ? -11.017 10.357 16.905 1.00 94.38 78 ILE A O 1
ATOM 624 N N . THR A 1 79 ? -10.394 8.899 15.316 1.00 95.81 79 THR A N 1
ATOM 625 C CA . THR A 1 79 ? -9.469 8.148 16.177 1.00 95.81 79 THR A CA 1
ATOM 626 C C . THR A 1 79 ? -8.204 8.927 16.511 1.00 95.81 79 THR A C 1
ATOM 628 O O . THR A 1 79 ? -7.616 8.708 17.561 1.00 95.81 79 THR A O 1
ATOM 631 N N . ARG A 1 80 ? -7.757 9.809 15.605 1.00 94.81 80 ARG A N 1
ATOM 632 C CA . ARG A 1 80 ? -6.435 10.466 15.623 1.00 94.81 80 ARG A CA 1
ATOM 633 C C . ARG A 1 80 ? -5.242 9.504 15.614 1.00 94.81 80 ARG A C 1
ATOM 635 O O . ARG A 1 80 ? -4.102 9.958 15.695 1.00 94.81 80 ARG A O 1
ATOM 642 N N . ASP A 1 81 ? -5.504 8.217 15.418 1.00 96.75 81 ASP A N 1
ATOM 643 C CA . ASP A 1 81 ? -4.505 7.166 15.301 1.00 96.75 81 ASP A CA 1
ATOM 644 C C . ASP A 1 81 ? -3.991 7.070 13.864 1.00 96.75 81 ASP A C 1
ATOM 646 O O . ASP A 1 81 ? -4.753 6.808 12.930 1.00 96.75 81 ASP A O 1
ATOM 650 N N . GLU A 1 82 ? -2.683 7.259 13.704 1.00 96.19 82 GLU A N 1
ATOM 651 C CA . GLU A 1 82 ? -1.952 7.193 12.443 1.00 96.19 82 GLU A CA 1
ATOM 652 C C . GLU A 1 82 ? -2.246 5.916 11.640 1.00 96.19 82 GLU A C 1
ATOM 654 O O . GLU A 1 82 ? -2.394 6.002 10.418 1.00 96.19 82 GLU A O 1
ATOM 659 N N . GLN A 1 83 ? -2.417 4.759 12.292 1.00 97.25 83 GLN A N 1
ATOM 660 C CA . GLN A 1 83 ? -2.744 3.489 11.627 1.00 97.25 83 GLN A CA 1
ATOM 661 C C . GLN A 1 83 ? -4.013 3.599 10.768 1.00 97.25 83 GLN A C 1
ATOM 663 O O . GLN A 1 83 ? -4.137 2.955 9.726 1.00 97.25 83 GLN A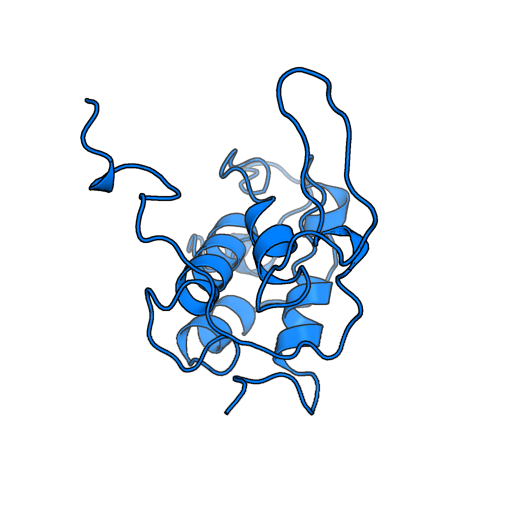 O 1
ATOM 668 N N . HIS A 1 84 ? -4.948 4.472 11.149 1.00 97.44 84 HIS A N 1
ATOM 669 C CA . HIS A 1 84 ? -6.234 4.643 10.483 1.00 97.44 84 HIS A CA 1
ATOM 670 C C . HIS A 1 84 ? -6.271 5.758 9.424 1.00 97.44 84 HIS A C 1
ATOM 672 O O . HIS A 1 84 ? -7.365 6.129 8.973 1.00 97.44 84 HIS A O 1
ATOM 678 N N . LEU A 1 85 ? -5.114 6.263 8.976 1.00 96.19 85 LEU A N 1
ATOM 679 C CA . LEU A 1 85 ? -4.995 7.138 7.801 1.00 96.19 85 LEU A CA 1
ATOM 680 C C . LEU A 1 85 ? -4.281 6.461 6.623 1.00 96.19 85 LEU A C 1
ATOM 682 O O . LEU A 1 85 ? -3.614 5.447 6.783 1.00 96.19 85 LEU A O 1
ATOM 686 N N . THR A 1 86 ? -4.399 7.039 5.420 1.00 97.25 86 THR A N 1
ATOM 687 C CA . THR A 1 86 ? -3.773 6.533 4.183 1.00 97.25 86 THR A CA 1
ATOM 688 C C . THR A 1 86 ? -2.306 6.131 4.352 1.00 97.25 86 THR A C 1
ATOM 690 O O . THR A 1 86 ? -1.930 5.051 3.913 1.00 97.25 86 THR A O 1
ATOM 693 N N . ARG A 1 87 ? -1.478 6.981 4.977 1.00 97.38 87 ARG A N 1
ATOM 694 C CA . ARG A 1 87 ? -0.053 6.696 5.201 1.00 97.38 87 ARG A CA 1
ATOM 695 C C . ARG A 1 87 ? 0.154 5.512 6.145 1.00 97.38 87 ARG A C 1
ATOM 697 O O . ARG A 1 87 ? 0.924 4.622 5.806 1.00 97.38 87 ARG A O 1
ATOM 704 N N . GLY A 1 88 ? -0.533 5.484 7.288 1.00 97.69 88 GLY A N 1
ATOM 705 C CA . GLY A 1 88 ? -0.455 4.364 8.230 1.00 97.69 88 GLY A CA 1
ATOM 706 C C . GLY A 1 88 ? -0.848 3.050 7.566 1.00 97.69 88 GLY A C 1
ATOM 707 O O . GLY A 1 88 ? -0.062 2.111 7.558 1.00 97.69 88 GLY A O 1
ATOM 708 N N . ARG A 1 89 ? -1.986 3.036 6.865 1.00 98.44 89 ARG A N 1
ATOM 709 C CA . ARG A 1 89 ? -2.469 1.870 6.109 1.00 98.44 89 ARG A CA 1
ATOM 710 C C . ARG A 1 89 ? -1.492 1.399 5.038 1.00 98.44 89 ARG A C 1
ATOM 712 O O . ARG A 1 89 ? -1.245 0.204 4.930 1.00 98.44 89 ARG A O 1
ATOM 719 N N . ALA A 1 90 ? -0.920 2.321 4.262 1.00 98.25 90 ALA A N 1
ATOM 720 C CA . ALA A 1 90 ? 0.092 1.980 3.265 1.00 98.25 90 ALA A CA 1
ATOM 721 C C . ALA A 1 90 ? 1.340 1.365 3.909 1.00 98.25 90 ALA A C 1
ATOM 723 O O . ALA A 1 90 ? 1.890 0.406 3.379 1.00 98.25 90 ALA A O 1
ATOM 724 N N . ASN A 1 91 ? 1.776 1.888 5.058 1.00 97.50 91 ASN A N 1
ATOM 725 C CA . ASN A 1 91 ? 2.926 1.342 5.768 1.00 97.50 91 ASN A CA 1
ATOM 726 C C . ASN A 1 91 ? 2.638 -0.043 6.355 1.00 97.50 91 ASN A C 1
ATOM 728 O O . ASN A 1 91 ? 3.487 -0.912 6.204 1.00 97.50 91 ASN A O 1
ATOM 732 N N . THR A 1 92 ? 1.457 -0.284 6.933 1.00 98.31 92 THR A N 1
ATOM 733 C CA . THR A 1 92 ? 1.058 -1.634 7.365 1.00 98.31 92 THR A CA 1
ATOM 734 C C . THR A 1 92 ? 1.079 -2.610 6.192 1.00 98.31 92 THR A C 1
ATOM 736 O O . THR A 1 92 ? 1.721 -3.651 6.278 1.00 98.31 92 THR A O 1
ATOM 739 N N . LEU A 1 93 ? 0.459 -2.243 5.062 1.00 98.12 93 LEU A N 1
ATOM 740 C CA . LEU A 1 93 ? 0.458 -3.067 3.848 1.00 98.12 93 LEU A CA 1
ATOM 741 C C . LEU A 1 93 ? 1.879 -3.347 3.339 1.00 98.12 93 LEU A C 1
ATOM 743 O O . LEU A 1 93 ? 2.180 -4.473 2.961 1.00 98.12 93 LEU A O 1
ATOM 747 N N . ARG A 1 94 ? 2.766 -2.347 3.361 1.00 97.19 94 ARG A N 1
ATOM 748 C CA . ARG A 1 94 ? 4.170 -2.518 2.969 1.00 97.19 94 ARG A CA 1
ATOM 749 C C . ARG A 1 94 ? 4.873 -3.538 3.857 1.00 97.19 94 ARG A C 1
ATOM 751 O O . ARG A 1 94 ? 5.542 -4.414 3.334 1.00 97.19 94 ARG A O 1
ATOM 758 N N . LEU A 1 95 ? 4.712 -3.424 5.175 1.00 96.19 95 LEU A N 1
ATOM 759 C CA . LEU A 1 95 ? 5.397 -4.285 6.139 1.00 96.19 95 LEU A CA 1
ATOM 760 C C . LEU A 1 95 ? 4.938 -5.746 6.062 1.00 96.19 95 LEU A C 1
ATOM 762 O O . LEU A 1 95 ? 5.757 -6.646 6.210 1.00 96.19 95 LEU A O 1
ATOM 766 N N . VAL A 1 96 ? 3.653 -6.003 5.806 1.00 96.88 96 VAL A N 1
ATOM 767 C CA . VAL A 1 96 ? 3.179 -7.385 5.617 1.00 96.88 96 VAL A CA 1
ATOM 768 C C . VAL A 1 96 ? 3.598 -7.946 4.260 1.00 96.88 96 VAL A C 1
ATOM 770 O O . VAL A 1 96 ? 3.940 -9.118 4.163 1.00 96.88 96 VAL A O 1
ATOM 773 N N . LEU A 1 97 ? 3.617 -7.120 3.206 1.00 97.06 97 LEU A N 1
ATOM 774 C CA . LEU A 1 97 ? 4.032 -7.557 1.872 1.00 97.06 97 LEU A CA 1
ATOM 775 C C . LEU A 1 97 ? 5.544 -7.759 1.780 1.00 97.06 97 LEU A C 1
ATOM 777 O O . LEU A 1 97 ? 5.979 -8.494 0.906 1.00 97.06 97 LEU A O 1
ATOM 781 N N . SER A 1 98 ? 6.337 -7.156 2.667 1.00 95.38 98 SER A N 1
ATOM 782 C CA . SER A 1 98 ? 7.778 -7.404 2.791 1.00 95.38 98 SER A CA 1
ATOM 783 C C . SER A 1 98 ? 8.141 -8.509 3.790 1.00 95.38 98 SER A C 1
ATOM 785 O O . SER A 1 98 ? 9.322 -8.753 4.028 1.00 95.38 98 SER A O 1
ATOM 787 N N . GLY A 1 99 ? 7.151 -9.154 4.419 1.00 94.25 99 GLY A N 1
ATOM 788 C CA . GLY A 1 99 ? 7.369 -10.189 5.437 1.00 94.25 99 GLY A CA 1
ATOM 789 C C . GLY A 1 99 ? 7.843 -9.657 6.799 1.00 94.25 99 GLY A C 1
ATOM 790 O O . GLY A 1 99 ? 8.062 -10.430 7.728 1.00 94.25 99 GLY A O 1
ATOM 791 N N . GLN A 1 100 ? 7.966 -8.336 6.972 1.00 93.81 100 GLN A N 1
ATOM 792 C CA . GLN A 1 100 ? 8.415 -7.712 8.227 1.00 93.81 100 GLN A CA 1
ATOM 793 C C . GLN A 1 100 ? 7.392 -7.834 9.371 1.00 93.81 100 GLN A C 1
ATOM 795 O O . GLN A 1 100 ? 7.749 -7.618 10.527 1.00 93.81 100 GLN A O 1
ATOM 800 N N . LEU A 1 101 ? 6.140 -8.185 9.057 1.00 94.62 101 LEU A N 1
ATOM 801 C CA . LEU A 1 101 ? 5.081 -8.537 10.015 1.00 94.62 101 LEU A CA 1
ATOM 802 C C . LEU A 1 101 ? 4.604 -9.994 9.832 1.00 94.62 101 LEU A C 1
ATOM 804 O O . LEU A 1 101 ? 3.448 -10.323 10.085 1.00 94.62 101 LEU A O 1
ATOM 808 N N . GLY A 1 102 ? 5.502 -10.878 9.382 1.00 92.00 102 GLY A N 1
ATOM 809 C CA . GLY A 1 102 ? 5.223 -12.297 9.153 1.00 92.00 102 GLY A CA 1
ATOM 810 C C . GLY A 1 102 ? 4.720 -12.618 7.742 1.00 92.00 102 GLY A C 1
ATOM 811 O O . GLY A 1 102 ? 4.564 -11.744 6.894 1.00 92.00 102 GLY A O 1
ATOM 812 N N . GLU A 1 103 ? 4.464 -13.904 7.494 1.00 90.81 103 GLU A N 1
ATOM 813 C CA . GLU A 1 103 ? 4.234 -14.459 6.145 1.00 90.81 103 GLU A CA 1
ATOM 814 C C . GLU A 1 103 ? 2.753 -14.507 5.728 1.00 90.81 103 GLU A C 1
ATOM 816 O O . GLU A 1 103 ? 2.422 -14.871 4.602 1.00 90.81 103 GLU A O 1
ATOM 821 N N . ALA A 1 104 ? 1.827 -14.121 6.614 1.00 91.31 104 ALA A N 1
ATOM 822 C CA . ALA A 1 104 ? 0.392 -14.123 6.306 1.00 91.31 104 ALA A CA 1
ATOM 823 C C . ALA A 1 104 ? 0.008 -13.096 5.218 1.00 91.31 104 ALA A C 1
ATOM 825 O O . ALA A 1 104 ? -1.090 -13.160 4.655 1.00 91.31 104 ALA A O 1
ATOM 826 N N . GLY A 1 105 ? 0.895 -12.142 4.915 1.00 93.62 105 GLY A N 1
ATOM 827 C CA . GLY A 1 105 ? 0.690 -11.143 3.872 1.00 93.62 105 GLY A CA 1
ATOM 828 C C . GLY A 1 105 ? -0.579 -10.331 4.100 1.00 93.62 105 GLY A C 1
ATOM 829 O O . GLY A 1 105 ? -0.861 -9.884 5.211 1.00 93.62 105 GLY A O 1
ATOM 830 N N . LEU A 1 106 ? -1.392 -10.169 3.050 1.00 95.31 106 LEU A N 1
ATOM 831 C CA . LEU A 1 106 ? -2.665 -9.466 3.194 1.00 95.31 106 LEU A CA 1
ATOM 832 C C . LEU A 1 106 ? -3.585 -10.136 4.216 1.00 95.31 106 LEU A C 1
ATOM 834 O O . LEU A 1 106 ? -4.342 -9.432 4.865 1.00 95.31 106 LEU A O 1
ATOM 838 N N . ALA A 1 107 ? -3.526 -11.455 4.408 1.00 92.75 107 ALA A N 1
ATOM 839 C CA . ALA A 1 107 ? -4.435 -12.151 5.312 1.00 92.75 107 ALA A CA 1
ATOM 840 C C . ALA A 1 107 ? -4.205 -11.839 6.804 1.00 92.75 107 ALA A C 1
ATOM 842 O O . ALA A 1 107 ? -5.051 -12.226 7.608 1.00 92.75 107 ALA A O 1
ATOM 843 N N . SER A 1 108 ? -3.132 -11.124 7.171 1.00 95.06 108 SER A N 1
ATOM 844 C CA . SER A 1 108 ? -2.783 -10.864 8.571 1.00 95.06 108 SER A CA 1
ATOM 845 C C . SER A 1 108 ? -3.828 -10.039 9.336 1.00 95.06 108 SER A C 1
ATOM 847 O O . SER A 1 108 ? -4.613 -9.266 8.759 1.00 95.06 108 SER A O 1
ATOM 849 N N . ASP A 1 109 ? -3.801 -10.188 10.662 1.00 96.81 109 ASP A N 1
ATOM 850 C CA . ASP A 1 109 ? -4.610 -9.390 11.583 1.00 96.81 109 ASP A CA 1
ATOM 851 C C . ASP A 1 109 ? -4.200 -7.910 11.563 1.00 96.81 109 ASP A C 1
ATOM 853 O O . ASP A 1 109 ? -5.077 -7.049 11.623 1.00 96.81 109 ASP A O 1
ATOM 857 N N . ASP A 1 110 ? -2.916 -7.592 11.342 1.00 97.88 110 ASP A N 1
ATOM 858 C CA . ASP A 1 110 ? -2.447 -6.203 11.205 1.00 97.88 110 ASP A CA 1
ATOM 859 C C . ASP A 1 110 ? -3.137 -5.483 10.039 1.00 97.88 110 ASP A C 1
ATOM 861 O O . ASP A 1 110 ? -3.566 -4.329 10.155 1.00 97.88 110 ASP A O 1
ATOM 865 N N . VAL A 1 111 ? -3.286 -6.163 8.891 1.00 97.81 111 VAL A N 1
ATOM 866 C CA . VAL A 1 111 ? -4.004 -5.595 7.740 1.00 97.81 111 VAL A CA 1
ATOM 867 C C . VAL A 1 111 ? -5.480 -5.441 8.053 1.00 97.81 111 VAL A C 1
ATOM 869 O O . VAL A 1 111 ? -6.077 -4.425 7.677 1.00 97.81 111 VAL A O 1
ATOM 872 N N . LYS A 1 112 ? -6.079 -6.433 8.727 1.00 97.38 112 LYS A N 1
ATOM 873 C CA . LYS A 1 112 ? -7.473 -6.340 9.159 1.00 97.38 112 LYS A CA 1
ATOM 874 C C . LYS A 1 112 ? -7.660 -5.100 10.026 1.00 97.38 112 LYS A C 1
ATOM 876 O O . LYS A 1 112 ? -8.497 -4.276 9.678 1.00 97.38 112 LYS A O 1
ATOM 881 N N . GLU A 1 113 ? -6.872 -4.931 11.080 1.00 97.94 113 GLU A N 1
ATOM 882 C CA . GLU A 1 113 ? -6.973 -3.806 12.011 1.00 97.94 113 GLU A CA 1
ATOM 883 C C . GLU A 1 113 ? -6.763 -2.456 11.307 1.00 97.94 113 GLU A C 1
ATOM 885 O O . GLU A 1 113 ? -7.567 -1.529 11.451 1.00 97.94 113 GLU A O 1
ATOM 890 N N . ALA A 1 114 ? -5.748 -2.354 10.442 1.00 98.12 114 ALA A N 1
ATOM 891 C CA . ALA A 1 114 ? -5.487 -1.123 9.704 1.00 98.12 114 ALA A CA 1
ATOM 892 C C . ALA A 1 114 ? -6.651 -0.731 8.772 1.00 98.12 114 ALA A C 1
ATOM 894 O O . ALA A 1 114 ? -6.957 0.461 8.617 1.00 98.12 114 ALA A O 1
ATOM 895 N N . LEU A 1 115 ? -7.323 -1.709 8.154 1.00 98.12 115 LEU A N 1
ATOM 896 C CA . LEU A 1 115 ? -8.368 -1.496 7.145 1.00 98.12 115 LEU A CA 1
ATOM 897 C C . LEU A 1 115 ? -9.808 -1.631 7.666 1.00 98.12 115 LEU A C 1
ATOM 899 O O . LEU A 1 115 ? -10.738 -1.317 6.909 1.00 98.12 115 LEU A O 1
ATOM 903 N N . ASP A 1 116 ? -10.015 -2.040 8.919 1.00 97.12 116 ASP A N 1
ATOM 904 C CA . ASP A 1 116 ? -11.339 -2.334 9.486 1.00 97.12 116 ASP A CA 1
ATOM 905 C C . ASP A 1 116 ? -12.259 -1.109 9.381 1.00 97.12 116 ASP A C 1
ATOM 907 O O . ASP A 1 116 ? -13.283 -1.134 8.695 1.00 97.12 116 ASP A O 1
ATOM 911 N N . LEU A 1 117 ? -11.778 0.039 9.871 1.00 97.81 117 LEU A N 1
ATOM 912 C CA . LEU A 1 117 ? -12.481 1.328 9.826 1.00 97.81 117 LEU A CA 1
ATOM 913 C C . LEU A 1 117 ? -12.426 2.032 8.450 1.00 97.81 117 LEU A C 1
ATOM 915 O O . LEU A 1 117 ? -12.806 3.197 8.310 1.00 97.81 117 LEU A O 1
ATOM 919 N N . CYS A 1 118 ? -11.886 1.392 7.407 1.00 97.75 118 CYS A N 1
ATOM 920 C CA . CYS A 1 118 ? -11.827 1.975 6.065 1.00 97.75 118 CYS A CA 1
ATOM 921 C C . CYS A 1 118 ? -13.176 1.850 5.351 1.00 97.75 118 CYS A C 1
ATOM 923 O O . CYS A 1 118 ? -13.538 0.771 4.897 1.00 97.75 118 CYS A O 1
ATOM 925 N N . VAL A 1 119 ? -13.890 2.958 5.157 1.00 96.75 119 VAL A N 1
ATOM 926 C CA . VAL A 1 119 ? -15.190 2.972 4.450 1.00 96.75 119 VAL A CA 1
ATOM 927 C C . VAL A 1 119 ? -15.077 3.020 2.917 1.00 96.75 119 VAL A C 1
ATOM 929 O O . VAL A 1 119 ? -16.050 3.309 2.230 1.00 96.75 119 VAL A O 1
ATOM 932 N N . SER A 1 120 ? -13.882 2.804 2.357 1.00 97.06 120 SER A N 1
ATOM 933 C CA . SER A 1 120 ? -13.636 2.794 0.904 1.00 97.06 120 SER A CA 1
ATOM 934 C C . SER A 1 120 ? -14.129 4.040 0.141 1.00 97.06 120 SER A C 1
ATOM 936 O O . SER A 1 120 ? -14.441 3.963 -1.043 1.00 97.06 120 SER A O 1
ATOM 938 N N . CYS A 1 121 ? -14.129 5.221 0.775 1.00 95.81 121 CYS A N 1
ATOM 939 C CA . CYS A 1 121 ? -14.634 6.474 0.188 1.00 95.81 121 CYS A CA 1
ATOM 940 C C . CYS A 1 121 ? -13.804 7.043 -0.982 1.00 95.81 121 CYS A C 1
ATOM 942 O O . CYS A 1 121 ? -14.174 8.063 -1.552 1.00 95.81 121 CYS A O 1
ATOM 944 N N . LYS A 1 122 ? -12.652 6.438 -1.313 1.00 96.00 122 LYS A N 1
ATOM 945 C CA . LYS A 1 122 ? -11.714 6.854 -2.382 1.00 96.00 122 LYS A CA 1
ATOM 946 C C . LYS A 1 122 ? -11.098 8.258 -2.260 1.00 96.00 122 LYS A C 1
ATOM 948 O O . LYS A 1 122 ? -10.341 8.657 -3.143 1.00 96.00 122 LYS A O 1
ATOM 953 N N . GLY A 1 123 ? -11.298 8.965 -1.146 1.00 95.00 123 GLY A N 1
ATOM 954 C CA . GLY A 1 123 ? -10.633 10.252 -0.898 1.00 95.00 123 GLY A CA 1
ATOM 955 C C . GLY A 1 123 ? -9.100 10.169 -0.951 1.00 95.00 123 GLY A C 1
ATOM 956 O O . GLY A 1 123 ? -8.446 11.068 -1.465 1.00 95.00 123 GLY A O 1
ATOM 957 N N . CYS A 1 124 ? -8.527 9.043 -0.508 1.00 95.62 124 CYS A N 1
ATOM 958 C CA . CYS A 1 124 ? -7.090 8.765 -0.597 1.00 95.62 124 CYS A CA 1
ATOM 959 C C . CYS A 1 124 ? -6.543 8.870 -2.030 1.00 95.62 124 CYS A C 1
ATOM 961 O O . CYS A 1 124 ? -5.557 9.569 -2.237 1.00 95.62 124 CYS A O 1
ATOM 963 N N . ARG A 1 125 ? -7.205 8.248 -3.012 1.00 96.06 125 ARG A N 1
ATOM 964 C CA . ARG A 1 125 ? -6.760 8.256 -4.412 1.00 96.06 125 ARG A CA 1
ATOM 965 C C . ARG A 1 125 ? -6.866 9.633 -5.048 1.00 96.06 125 ARG A C 1
ATOM 967 O O . ARG A 1 125 ? -6.043 9.976 -5.888 1.00 96.06 125 ARG A O 1
ATOM 974 N N . ARG A 1 126 ? -7.900 10.398 -4.685 1.00 92.81 126 ARG A N 1
ATOM 975 C CA . ARG A 1 126 ? -8.142 11.719 -5.272 1.00 92.81 126 ARG A CA 1
ATOM 976 C C . ARG A 1 126 ? -7.147 12.765 -4.774 1.00 92.81 126 ARG A C 1
ATOM 978 O O . ARG A 1 126 ? -6.699 13.578 -5.569 1.00 92.81 126 ARG A O 1
ATOM 985 N N . GLU A 1 127 ? -6.823 12.731 -3.486 1.00 89.69 127 GLU A N 1
ATOM 986 C CA . GLU A 1 127 ? -6.015 13.771 -2.837 1.00 89.69 127 GLU A CA 1
ATOM 987 C C . GLU A 1 127 ? -4.531 13.420 -2.726 1.00 89.69 127 GLU A C 1
ATOM 989 O O .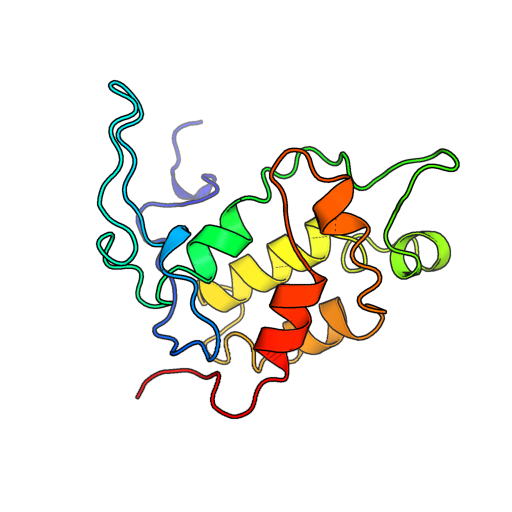 GLU A 1 127 ? -3.700 14.302 -2.524 1.00 89.69 127 GLU A O 1
ATOM 994 N N . CYS A 1 128 ? -4.166 12.135 -2.780 1.00 94.06 128 CYS A N 1
ATOM 995 C CA . CYS A 1 128 ? -2.765 11.753 -2.682 1.00 94.06 128 CYS A CA 1
ATOM 996 C C . CYS A 1 128 ? -2.034 12.140 -3.977 1.00 94.06 128 CYS A C 1
ATOM 998 O O . CYS A 1 128 ? -2.415 11.651 -5.041 1.00 94.06 128 CYS A O 1
ATOM 1000 N N . PRO A 1 129 ? -0.946 12.930 -3.915 1.00 94.06 129 PRO A N 1
ATOM 1001 C CA . PRO A 1 129 ? -0.210 13.335 -5.114 1.00 94.06 129 PRO A CA 1
ATOM 1002 C C . PRO A 1 129 ? 0.452 12.155 -5.840 1.00 94.06 129 PRO A C 1
ATOM 1004 O O . PRO A 1 129 ? 0.779 12.272 -7.014 1.00 94.06 129 PRO A O 1
ATOM 1007 N N . THR A 1 130 ? 0.632 11.016 -5.162 1.00 94.75 130 THR A N 1
ATOM 1008 C CA . THR A 1 130 ? 1.140 9.773 -5.762 1.00 94.75 130 THR A CA 1
ATOM 1009 C C . THR A 1 130 ? 0.034 8.761 -6.084 1.00 94.75 130 THR A C 1
ATOM 1011 O O . THR A 1 130 ? 0.328 7.649 -6.509 1.00 94.75 130 THR A O 1
ATOM 1014 N N . GLY A 1 131 ? -1.243 9.126 -5.907 1.00 94.88 131 GLY A N 1
ATOM 1015 C CA . GLY A 1 131 ? -2.387 8.330 -6.367 1.00 94.88 131 GLY A CA 1
ATOM 1016 C C . GLY A 1 131 ? -2.713 7.078 -5.544 1.00 94.88 131 GLY A C 1
ATOM 1017 O O . GLY A 1 131 ? -3.397 6.190 -6.048 1.00 94.88 131 GLY A O 1
ATOM 1018 N N . VAL A 1 132 ? -2.258 6.994 -4.289 1.00 97.50 132 VAL A N 1
ATOM 1019 C CA . VAL A 1 132 ? -2.481 5.838 -3.396 1.00 97.50 132 VAL A CA 1
ATOM 1020 C C . VAL A 1 132 ? -3.976 5.506 -3.239 1.00 97.50 132 VAL A C 1
ATOM 1022 O O . VAL A 1 132 ? -4.748 6.313 -2.719 1.00 97.50 132 VAL A O 1
ATOM 1025 N N . ASP A 1 133 ? -4.382 4.289 -3.618 1.00 97.38 133 ASP A N 1
ATOM 1026 C CA . ASP A 1 133 ? -5.782 3.835 -3.621 1.00 97.38 133 ASP A CA 1
ATOM 1027 C C . ASP A 1 133 ? -6.064 2.784 -2.531 1.00 97.38 133 ASP A C 1
ATOM 1029 O O . ASP A 1 133 ? -6.106 1.578 -2.780 1.00 97.38 133 ASP A O 1
ATOM 1033 N N . MET A 1 134 ? -6.318 3.250 -1.302 1.00 98.00 134 MET A N 1
ATOM 1034 C CA . MET A 1 134 ? -6.681 2.370 -0.177 1.00 98.00 134 MET A CA 1
ATOM 1035 C C . MET A 1 134 ? -7.990 1.613 -0.395 1.00 98.00 134 MET A C 1
ATOM 1037 O O . MET A 1 134 ? -8.193 0.573 0.226 1.00 98.00 134 MET A O 1
ATOM 1041 N N . ALA A 1 135 ? -8.889 2.121 -1.243 1.00 97.56 135 ALA A N 1
ATOM 1042 C CA . ALA A 1 135 ? -10.118 1.403 -1.551 1.00 97.56 135 ALA A CA 1
ATOM 1043 C C . ALA A 1 135 ? -9.801 0.173 -2.407 1.00 97.56 135 ALA A C 1
ATOM 1045 O O . ALA A 1 135 ? -10.262 -0.915 -2.075 1.00 97.56 135 ALA A O 1
ATOM 1046 N N . LYS A 1 136 ? -8.962 0.313 -3.446 1.00 97.75 136 LYS A N 1
ATOM 1047 C CA . LYS A 1 136 ? -8.522 -0.832 -4.260 1.00 97.75 136 LYS A CA 1
ATOM 1048 C C . LYS A 1 136 ? -7.737 -1.847 -3.421 1.00 97.75 136 LYS A C 1
ATOM 1050 O O . LYS A 1 136 ? -8.036 -3.031 -3.509 1.00 97.75 136 LYS A O 1
ATOM 1055 N N . PHE A 1 137 ? -6.828 -1.400 -2.548 1.00 97.94 137 PHE A N 1
ATOM 1056 C CA . PHE A 1 137 ? -6.106 -2.309 -1.643 1.00 97.94 137 PHE A CA 1
ATOM 1057 C C . PHE A 1 137 ? -7.026 -3.030 -0.650 1.00 97.94 137 PHE A C 1
ATOM 1059 O O . PHE A 1 137 ? -6.849 -4.220 -0.409 1.00 97.94 137 PHE A O 1
ATOM 1066 N N . LYS A 1 138 ? -8.043 -2.352 -0.098 1.00 97.56 138 LYS A N 1
ATOM 1067 C CA . LYS A 1 138 ? -9.033 -3.015 0.765 1.00 97.56 138 LYS A CA 1
ATOM 1068 C C . LYS A 1 138 ? -9.836 -4.065 0.006 1.00 97.56 138 LYS A C 1
ATOM 1070 O O . LYS A 1 138 ? -10.114 -5.116 0.570 1.00 97.56 138 LYS A O 1
ATOM 1075 N N . ILE A 1 139 ? -10.210 -3.789 -1.242 1.00 96.81 139 ILE A N 1
ATOM 1076 C CA . ILE A 1 139 ? -10.939 -4.768 -2.052 1.00 96.81 139 ILE A CA 1
ATOM 1077 C C . ILE A 1 139 ? -10.036 -5.967 -2.369 1.00 96.81 139 ILE A C 1
ATOM 1079 O O . ILE A 1 139 ? -10.491 -7.091 -2.218 1.00 96.81 139 ILE A O 1
ATOM 1083 N N . GLU A 1 140 ? -8.762 -5.744 -2.708 1.00 96.56 140 GLU A N 1
ATOM 1084 C CA . GLU A 1 140 ? -7.769 -6.815 -2.903 1.00 96.56 140 GLU A CA 1
ATOM 1085 C C . GLU A 1 140 ? -7.660 -7.712 -1.661 1.00 96.56 140 GLU A C 1
ATOM 1087 O O . GLU A 1 140 ? -7.787 -8.927 -1.753 1.00 96.56 140 GLU A O 1
ATOM 1092 N N . ARG A 1 141 ? -7.541 -7.106 -0.472 1.00 94.56 141 ARG A N 1
ATOM 1093 C CA . ARG A 1 141 ? -7.491 -7.821 0.812 1.00 94.56 141 ARG A CA 1
ATOM 1094 C C . ARG A 1 141 ? -8.671 -8.778 1.028 1.00 94.56 141 ARG A C 1
ATOM 1096 O O . ARG A 1 141 ? -8.501 -9.807 1.682 1.00 94.56 141 ARG A O 1
ATOM 1103 N N . VAL A 1 142 ? -9.871 -8.413 0.582 1.00 92.88 142 VAL A N 1
ATOM 1104 C CA . VAL A 1 142 ? -11.087 -9.223 0.788 1.00 92.88 142 VAL A CA 1
ATOM 1105 C C . VAL A 1 142 ? -11.455 -10.059 -0.438 1.00 92.88 142 VAL A C 1
ATOM 1107 O O . VAL A 1 142 ? -12.464 -10.762 -0.407 1.00 92.88 142 VAL A O 1
ATOM 1110 N N . ALA A 1 143 ? -10.674 -9.977 -1.517 1.00 92.81 143 ALA A N 1
ATOM 1111 C CA . ALA A 1 143 ? -10.952 -10.699 -2.743 1.00 92.81 143 ALA A CA 1
ATOM 1112 C C . ALA A 1 143 ? -10.683 -12.204 -2.547 1.00 92.81 143 ALA A C 1
ATOM 1114 O O . ALA A 1 143 ? -9.612 -12.582 -2.061 1.00 92.81 143 ALA A O 1
ATOM 1115 N N . PRO A 1 144 ? -11.628 -13.083 -2.928 1.00 86.50 144 PRO A N 1
ATOM 1116 C CA . PRO A 1 144 ? -11.406 -14.520 -2.861 1.00 86.50 144 PRO A CA 1
ATOM 1117 C C . PRO A 1 144 ? -10.285 -14.907 -3.832 1.00 86.50 144 PRO A C 1
ATOM 1119 O O . PRO A 1 144 ? -10.343 -14.572 -5.013 1.00 86.50 144 PRO A O 1
ATOM 1122 N N . GLY A 1 145 ? -9.269 -15.610 -3.329 1.00 82.44 145 GLY A N 1
ATOM 1123 C CA . GLY A 1 145 ? -8.119 -16.062 -4.120 1.00 82.44 145 GLY A CA 1
ATOM 1124 C C . GLY A 1 145 ? -6.861 -15.198 -4.005 1.00 82.44 145 GLY A C 1
ATOM 1125 O O . GLY A 1 145 ? -5.832 -15.592 -4.545 1.00 82.44 145 GLY A O 1
ATOM 1126 N N . CYS A 1 146 ? -6.898 -14.072 -3.281 1.00 84.19 146 CYS A N 1
ATOM 1127 C CA . CYS A 1 146 ? -5.674 -13.350 -2.935 1.00 84.19 146 CYS A CA 1
ATOM 1128 C C . CYS A 1 146 ? -4.972 -14.056 -1.765 1.00 84.19 146 CYS A C 1
ATOM 1130 O O . CYS A 1 146 ? -5.554 -14.178 -0.685 1.00 84.19 146 CYS A O 1
ATOM 1132 N N . GLY A 1 147 ? -3.717 -14.475 -1.941 1.00 81.75 147 GLY A N 1
ATOM 1133 C CA . GLY A 1 147 ? -2.966 -15.138 -0.871 1.00 81.75 147 GLY A CA 1
ATOM 1134 C C . GLY A 1 147 ? -1.513 -15.476 -1.216 1.00 81.75 147 GLY A C 1
ATOM 1135 O O . GLY A 1 147 ? -1.099 -15.300 -2.370 1.00 81.75 147 GLY A O 1
ATOM 1136 N N . PRO A 1 148 ? -0.733 -15.932 -0.214 1.00 80.38 148 PRO A N 1
ATOM 1137 C CA . PRO A 1 148 ? 0.621 -16.436 -0.420 1.00 80.38 148 PRO A CA 1
ATOM 1138 C C . PRO A 1 148 ? 0.655 -17.523 -1.498 1.00 80.38 148 PRO A C 1
ATOM 1140 O O . PRO A 1 148 ? -0.317 -18.260 -1.672 1.00 80.38 148 PRO A O 1
ATOM 1143 N N . ARG A 1 149 ? 1.763 -17.605 -2.234 1.00 70.12 149 ARG A N 1
ATOM 1144 C CA . ARG A 1 149 ? 2.015 -18.728 -3.145 1.00 70.12 149 ARG A CA 1
ATOM 1145 C C . ARG A 1 149 ? 2.792 -19.816 -2.414 1.00 70.12 149 ARG A C 1
ATOM 1147 O O . ARG A 1 149 ? 3.828 -19.499 -1.834 1.00 70.12 149 ARG A O 1
ATOM 1154 N N . ASP A 1 150 ? 2.281 -21.044 -2.482 1.00 56.41 150 ASP A N 1
ATOM 1155 C CA . ASP A 1 150 ? 3.005 -22.267 -2.108 1.00 56.41 150 ASP A CA 1
ATOM 1156 C C . ASP A 1 150 ? 4.216 -22.507 -3.029 1.00 56.41 150 ASP A C 1
ATOM 1158 O O . ASP A 1 150 ? 4.110 -22.208 -4.248 1.00 56.41 150 ASP A O 1
#

Secondary structure (DSSP, 8-state):
---GGGSSS-TT--PPPEE-SS--GGGS--B-TTT--BPPTT-S--TTTTHHHHHHT-----TT--SSSS---HHHHHH--GGGSHHHHHHHHHHHHTTTT-TTGGGSHHHHHHHHT-----HHHHH-TT---HHHHHHHHHSTT-EE--